Protein AF-U1NXV7-F1 (afdb_monomer)

Structure (mmCIF, N/CA/C/O backbone):
data_AF-U1NXV7-F1
#
_entry.id   AF-U1NXV7-F1
#
loop_
_atom_site.group_PDB
_atom_site.id
_atom_site.type_symbol
_atom_site.label_atom_id
_atom_site.label_alt_id
_atom_site.label_comp_id
_atom_site.label_asym_id
_atom_site.label_entity_id
_atom_site.label_seq_id
_atom_site.pdbx_PDB_ins_code
_atom_site.Cartn_x
_atom_site.Cartn_y
_atom_site.Cartn_z
_atom_site.occupancy
_atom_site.B_iso_or_equiv
_atom_site.auth_seq_id
_atom_site.auth_comp_id
_atom_site.auth_asym_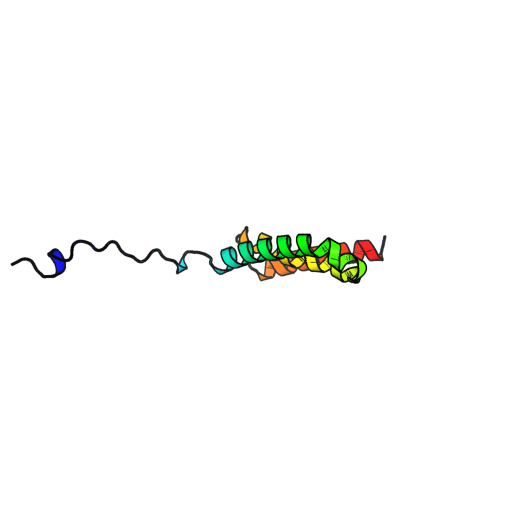id
_atom_site.auth_atom_id
_atom_site.pdbx_PDB_model_num
ATOM 1 N N . MET A 1 1 ? -52.440 6.126 35.024 1.00 57.06 1 MET A N 1
ATOM 2 C CA . MET A 1 1 ? -52.254 5.840 33.585 1.00 57.06 1 MET A CA 1
ATOM 3 C C . MET A 1 1 ? -50.770 5.967 33.289 1.00 57.06 1 MET A C 1
ATOM 5 O O . MET A 1 1 ? -50.237 7.028 33.597 1.00 57.06 1 MET A O 1
ATOM 9 N N . PRO A 1 2 ? -50.108 4.908 32.792 1.00 53.53 2 PRO A N 1
ATOM 10 C CA . PRO A 1 2 ? -48.687 4.966 32.473 1.00 53.53 2 PRO A CA 1
ATOM 11 C C . PRO A 1 2 ? -48.469 5.978 31.349 1.00 53.53 2 PRO A C 1
ATOM 13 O O . PRO A 1 2 ? -49.311 6.130 30.457 1.00 53.53 2 PRO A O 1
ATOM 16 N N . SER A 1 3 ? -47.385 6.744 31.433 1.00 64.56 3 SER A N 1
ATOM 17 C CA . SER A 1 3 ? -47.110 7.786 30.441 1.00 64.56 3 SER A CA 1
ATOM 18 C C . SER A 1 3 ? -46.804 7.131 29.089 1.00 64.56 3 SER A C 1
ATOM 20 O O . SER A 1 3 ? -46.275 6.022 29.045 1.00 64.56 3 SER A O 1
ATOM 22 N N . LYS A 1 4 ? -47.094 7.801 27.962 1.00 56.44 4 LYS A N 1
ATOM 23 C CA . LYS A 1 4 ? -46.836 7.262 26.604 1.00 56.44 4 LYS A CA 1
ATOM 24 C C . LYS A 1 4 ? -45.402 6.729 26.403 1.00 56.44 4 LYS A C 1
ATOM 26 O O . LYS A 1 4 ? -45.185 5.932 25.499 1.00 56.44 4 LYS A O 1
ATOM 31 N N . ARG A 1 5 ? -44.443 7.147 27.238 1.00 57.47 5 ARG A N 1
ATOM 32 C CA . ARG A 1 5 ? -43.042 6.703 27.219 1.00 57.47 5 ARG A CA 1
ATOM 33 C C . ARG A 1 5 ? -42.813 5.296 27.784 1.00 57.47 5 ARG A C 1
ATOM 35 O O . ARG A 1 5 ? -41.797 4.706 27.464 1.00 57.47 5 ARG A O 1
ATOM 42 N N . GLU A 1 6 ? -43.737 4.751 28.572 1.00 58.41 6 GLU A N 1
ATOM 43 C CA . GLU A 1 6 ? -43.649 3.370 29.079 1.00 58.41 6 GLU A CA 1
ATOM 44 C C . GLU A 1 6 ? -44.259 2.349 28.102 1.00 58.41 6 GLU A C 1
ATOM 46 O O . GLU A 1 6 ? -43.873 1.185 28.117 1.00 58.41 6 GLU A O 1
ATOM 51 N N . LEU A 1 7 ? -45.180 2.776 27.221 1.00 58.88 7 LEU A N 1
ATOM 52 C CA . LEU A 1 7 ? -45.775 1.918 26.179 1.00 58.88 7 LEU A CA 1
ATOM 53 C C . LEU A 1 7 ? -44.876 1.739 24.950 1.00 58.88 7 LEU A C 1
ATOM 55 O O . LEU A 1 7 ? -44.996 0.747 24.234 1.00 58.88 7 LEU A O 1
ATOM 59 N N . ILE A 1 8 ? -43.996 2.703 24.691 1.00 60.09 8 ILE A N 1
ATOM 60 C CA . ILE A 1 8 ? -42.993 2.622 23.631 1.00 60.09 8 ILE A CA 1
ATOM 61 C C . ILE A 1 8 ? -41.751 2.050 24.300 1.00 60.09 8 ILE A C 1
ATOM 63 O O . ILE A 1 8 ? -40.825 2.775 24.654 1.00 60.09 8 ILE A O 1
ATOM 67 N N . GLY A 1 9 ? -41.822 0.754 24.608 1.00 51.66 9 GLY A N 1
ATOM 68 C CA . GLY A 1 9 ? -40.752 0.038 25.282 1.00 51.66 9 GLY A CA 1
ATOM 69 C C . GLY A 1 9 ? -39.413 0.340 24.625 1.00 51.66 9 GLY A C 1
ATOM 70 O O . GLY A 1 9 ? -39.328 0.302 23.402 1.00 51.66 9 GLY A O 1
ATOM 71 N N . ASN A 1 10 ? -38.425 0.669 25.465 1.00 59.06 10 ASN A N 1
ATOM 72 C CA . ASN A 1 10 ? -36.986 0.660 25.210 1.00 59.06 10 ASN A CA 1
ATOM 73 C C . ASN A 1 10 ? -36.620 0.344 23.757 1.00 59.06 10 ASN A C 1
ATOM 75 O O . ASN A 1 10 ? -36.193 -0.770 23.448 1.00 59.06 10 ASN A O 1
ATOM 79 N N . THR A 1 11 ? -36.783 1.316 22.861 1.00 59.66 11 THR A N 1
ATOM 80 C CA . THR A 1 11 ? -36.185 1.211 21.540 1.00 59.66 11 THR A CA 1
ATOM 81 C C . THR A 1 11 ? -34.682 1.147 21.799 1.00 59.66 11 THR A C 1
ATOM 83 O O . THR A 1 11 ? -34.150 2.080 22.413 1.00 59.66 11 THR A O 1
ATOM 86 N N . PRO A 1 12 ? -33.988 0.050 21.446 1.00 59.62 12 PRO A N 1
ATOM 87 C CA . PRO A 1 12 ? -32.547 0.001 21.624 1.00 59.62 12 PRO A CA 1
ATOM 88 C C . PRO A 1 12 ? -31.957 1.181 20.843 1.00 59.62 12 PRO A C 1
ATOM 90 O O . PRO A 1 12 ? -32.471 1.492 19.763 1.00 59.62 12 PRO A O 1
ATOM 93 N N . PRO A 1 13 ? -30.941 1.879 21.375 1.00 60.03 13 PRO A N 1
ATOM 94 C CA . PRO A 1 13 ? -30.331 2.980 20.652 1.00 60.03 13 PRO A CA 1
ATOM 95 C C . PRO A 1 13 ? -29.824 2.433 19.315 1.00 60.03 13 PRO A C 1
ATOM 97 O O . PRO A 1 13 ? -28.896 1.631 19.266 1.00 60.03 13 PRO A O 1
ATOM 100 N N . SER A 1 14 ? -30.482 2.834 18.227 1.00 60.22 14 SER A N 1
ATOM 101 C CA . SER A 1 14 ? -30.116 2.481 16.851 1.00 60.22 14 SER A CA 1
ATOM 102 C C . SER A 1 14 ? -28.831 3.173 16.395 1.00 60.22 14 SER A C 1
ATOM 104 O O . SER A 1 14 ? -28.373 2.956 15.276 1.00 60.22 14 SER A O 1
ATOM 106 N N . ASP A 1 15 ? -28.240 3.995 17.260 1.00 60.34 15 ASP A N 1
ATOM 107 C CA . ASP A 1 15 ? -26.962 4.653 17.051 1.00 60.34 15 ASP A CA 1
ATOM 108 C C . ASP A 1 15 ? -25.827 3.671 17.333 1.00 60.34 15 ASP A C 1
ATOM 110 O O . ASP A 1 15 ? -25.076 3.791 18.301 1.00 60.34 15 ASP A O 1
ATOM 114 N N . TYR A 1 16 ? -25.667 2.690 16.443 1.00 62.34 16 TYR A N 1
ATOM 115 C CA . TYR A 1 16 ? -24.328 2.162 16.226 1.00 62.34 16 TYR A CA 1
ATOM 116 C C . TYR A 1 16 ? -23.474 3.372 15.821 1.00 62.34 16 TYR A C 1
ATOM 118 O O . TYR A 1 16 ? -23.850 4.061 14.868 1.00 62.34 16 TYR A O 1
ATOM 126 N N . PRO A 1 17 ? -22.390 3.711 16.539 1.00 69.44 17 PRO A N 1
ATOM 127 C CA . PRO A 1 17 ? -21.627 4.914 16.254 1.00 69.44 17 PRO A CA 1
ATOM 128 C C . PRO A 1 17 ? -20.838 4.689 14.964 1.00 69.44 17 PRO A C 1
ATOM 130 O O . PRO A 1 17 ? -19.654 4.365 14.975 1.00 69.44 17 PRO A O 1
ATOM 133 N N . TRP A 1 18 ? -21.502 4.857 13.824 1.00 67.19 18 TRP A N 1
ATOM 134 C CA . TRP A 1 18 ? -20.905 4.781 12.496 1.00 67.19 18 TRP A CA 1
ATOM 135 C C . TRP A 1 18 ? -19.771 5.796 12.326 1.00 67.19 18 TRP A C 1
ATOM 137 O O . TRP A 1 18 ? -18.894 5.593 11.498 1.00 67.19 18 TRP A O 1
ATOM 147 N N . SER A 1 19 ? -19.750 6.849 13.146 1.00 65.62 19 SER A N 1
ATOM 148 C CA . SER A 1 19 ? -18.655 7.812 13.273 1.00 65.62 19 SER A CA 1
ATOM 149 C C . SER A 1 19 ? -17.412 7.263 13.988 1.00 65.62 19 SER A C 1
ATOM 151 O O . SER A 1 19 ? -16.321 7.786 13.780 1.00 65.62 19 SER A O 1
ATOM 153 N N . ALA A 1 20 ? -17.542 6.219 14.816 1.00 70.25 20 ALA A N 1
ATOM 154 C CA . ALA A 1 20 ? -16.408 5.536 15.444 1.00 70.25 20 ALA A CA 1
ATOM 155 C C . ALA A 1 20 ? -15.699 4.577 14.473 1.00 70.25 20 ALA A C 1
ATOM 157 O O . ALA A 1 20 ? -14.537 4.219 14.684 1.00 70.25 20 ALA A O 1
ATOM 158 N N . LEU A 1 21 ? -16.381 4.169 13.399 1.00 74.62 21 LEU A N 1
ATOM 159 C CA . LEU A 1 21 ? -15.771 3.424 12.307 1.00 74.62 21 LEU A CA 1
ATOM 160 C C . LEU A 1 21 ? -14.889 4.371 11.492 1.00 74.62 21 LEU A C 1
ATOM 162 O O . LEU A 1 21 ? -15.342 5.392 10.979 1.00 74.62 21 LEU A O 1
ATOM 166 N N . GLN A 1 22 ? -13.609 4.019 11.364 1.00 86.50 22 GLN A N 1
ATOM 167 C CA . GLN A 1 22 ? -12.637 4.769 10.567 1.00 86.50 22 GLN A CA 1
ATOM 168 C C . GLN A 1 22 ? -12.883 4.511 9.075 1.00 86.50 22 GLN A C 1
ATOM 170 O O . GLN A 1 22 ? -12.108 3.818 8.416 1.00 86.50 22 GLN A O 1
ATOM 175 N N . TRP A 1 23 ? -13.989 5.042 8.550 1.00 89.44 23 TRP A N 1
ATOM 176 C CA . TRP A 1 23 ? -14.436 4.832 7.174 1.00 89.44 23 TRP A CA 1
ATOM 177 C C . TRP A 1 23 ? -13.364 5.163 6.143 1.00 89.44 23 TRP A C 1
ATOM 179 O O . TRP A 1 23 ? -13.206 4.406 5.190 1.00 89.44 23 TRP A O 1
ATOM 189 N N . ASP A 1 24 ? -12.563 6.202 6.370 1.00 91.06 24 ASP A N 1
ATOM 190 C CA . ASP A 1 24 ? -11.434 6.556 5.501 1.00 91.06 24 ASP A CA 1
ATOM 191 C C . ASP A 1 24 ? -10.434 5.401 5.352 1.00 91.06 24 ASP A C 1
ATOM 193 O O . ASP A 1 24 ? -9.923 5.135 4.268 1.00 91.06 24 ASP A O 1
ATOM 197 N N . ARG A 1 25 ? -10.176 4.659 6.434 1.00 92.25 25 ARG A N 1
ATOM 198 C CA . ARG A 1 25 ? -9.259 3.512 6.413 1.00 92.25 25 ARG A CA 1
ATOM 199 C C . ARG A 1 25 ? -9.890 2.279 5.798 1.00 92.25 25 ARG A C 1
ATOM 201 O O . ARG A 1 25 ? -9.229 1.579 5.039 1.00 92.25 25 ARG A O 1
ATOM 208 N N . ILE A 1 26 ? -11.159 2.020 6.105 1.00 94.38 26 ILE A N 1
ATOM 209 C CA . ILE A 1 26 ? -11.893 0.878 5.547 1.00 94.38 26 ILE A CA 1
ATOM 210 C C . ILE A 1 26 ? -12.012 1.037 4.029 1.00 94.38 26 ILE A C 1
ATOM 212 O O . ILE A 1 26 ? -11.690 0.119 3.279 1.00 94.38 26 ILE A O 1
ATOM 216 N N . THR A 1 27 ? -12.420 2.219 3.571 1.00 94.56 27 THR A N 1
ATOM 217 C CA . THR A 1 27 ? -12.539 2.529 2.142 1.00 94.56 27 THR A CA 1
ATOM 218 C C . THR A 1 27 ? -11.183 2.511 1.446 1.00 94.56 27 THR A C 1
ATOM 220 O O . THR A 1 27 ? -11.090 1.952 0.356 1.00 94.56 27 THR A O 1
ATOM 223 N N . ALA A 1 28 ? -10.116 3.012 2.078 1.00 95.62 28 ALA A N 1
ATOM 224 C CA . ALA A 1 28 ? -8.764 2.885 1.540 1.00 95.62 28 ALA A CA 1
ATOM 225 C C . ALA A 1 28 ? -8.311 1.424 1.433 1.00 95.62 28 ALA A C 1
ATOM 227 O O . ALA A 1 28 ? -7.778 1.031 0.402 1.00 95.62 28 ALA A O 1
ATOM 228 N N . PHE A 1 29 ? -8.560 0.597 2.450 1.00 96.69 29 PHE A N 1
ATOM 229 C CA . PHE A 1 29 ? -8.204 -0.820 2.416 1.00 96.69 29 PHE A CA 1
ATOM 230 C C . PHE A 1 29 ? -8.934 -1.560 1.290 1.00 96.69 29 PHE A C 1
ATOM 232 O O . PHE A 1 29 ? -8.301 -2.210 0.458 1.00 96.69 29 PHE A O 1
ATOM 239 N N . VAL A 1 30 ? -10.261 -1.419 1.226 1.00 97.25 30 VAL A N 1
ATOM 240 C CA . VAL A 1 30 ? -11.091 -2.061 0.197 1.00 97.25 30 VAL A CA 1
ATOM 241 C C . VAL A 1 30 ? -10.722 -1.540 -1.192 1.00 97.25 30 VAL A C 1
ATOM 243 O O . VAL A 1 30 ? -10.508 -2.334 -2.104 1.00 97.25 30 VAL A O 1
ATOM 246 N N . GLY A 1 31 ? -10.576 -0.223 -1.353 1.00 97.19 31 GLY A N 1
ATOM 247 C CA . GLY A 1 31 ? -10.154 0.393 -2.610 1.00 97.19 31 GLY A CA 1
ATOM 248 C C . GLY A 1 31 ? -8.764 -0.066 -3.047 1.00 97.19 31 GLY A C 1
ATOM 249 O O . GLY A 1 31 ? -8.558 -0.361 -4.220 1.00 97.19 31 GLY A O 1
ATOM 250 N N . GLY A 1 32 ? -7.830 -0.209 -2.106 1.00 96.94 32 GLY A N 1
ATOM 251 C CA . GLY A 1 32 ? -6.494 -0.737 -2.356 1.00 96.94 32 GLY A CA 1
ATOM 252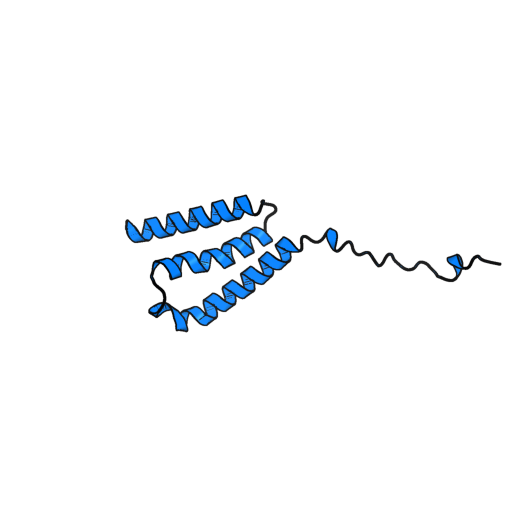 C C . GLY A 1 32 ? -6.510 -2.196 -2.815 1.00 96.94 32 GLY A C 1
ATOM 253 O O . GLY A 1 32 ? -5.815 -2.531 -3.770 1.00 96.94 32 GLY A O 1
ATOM 254 N N . LEU A 1 33 ? -7.344 -3.050 -2.213 1.00 97.69 33 LEU A N 1
ATOM 255 C CA . LEU A 1 33 ? -7.523 -4.436 -2.662 1.00 97.69 33 LEU A CA 1
ATOM 256 C C . LEU A 1 33 ? -8.130 -4.511 -4.065 1.00 97.69 33 LEU A C 1
ATOM 258 O O . LEU A 1 33 ? -7.617 -5.241 -4.909 1.00 97.69 33 LEU A O 1
ATOM 262 N N . VAL A 1 34 ? -9.186 -3.740 -4.336 1.00 97.56 34 VAL A N 1
ATOM 263 C CA . VAL A 1 34 ? -9.819 -3.694 -5.664 1.00 97.56 34 VAL A CA 1
ATOM 264 C C . VAL A 1 34 ? -8.826 -3.202 -6.717 1.00 97.56 34 VAL A C 1
ATOM 266 O O . VAL A 1 34 ? -8.709 -3.813 -7.778 1.00 97.56 34 VAL A O 1
ATOM 269 N N . ALA A 1 35 ? -8.069 -2.145 -6.417 1.00 95.69 35 ALA A N 1
ATOM 270 C CA . ALA A 1 35 ? -7.038 -1.625 -7.307 1.00 95.69 35 ALA A CA 1
ATOM 271 C C . ALA A 1 35 ? -5.909 -2.641 -7.534 1.00 95.69 35 ALA A C 1
ATOM 273 O O . ALA A 1 35 ? -5.457 -2.789 -8.665 1.00 95.69 35 ALA A O 1
ATOM 274 N N . LEU A 1 36 ? -5.483 -3.374 -6.499 1.00 95.50 36 LEU A N 1
ATOM 275 C CA . LEU A 1 36 ? -4.467 -4.420 -6.626 1.00 95.50 36 LEU A CA 1
ATOM 276 C C . LEU A 1 36 ? -4.946 -5.557 -7.529 1.00 95.50 36 LEU A C 1
ATOM 278 O O . LEU A 1 36 ? -4.239 -5.947 -8.453 1.00 95.50 36 LEU A O 1
ATOM 282 N N . VAL A 1 37 ? -6.152 -6.072 -7.281 1.00 95.81 37 VAL A N 1
ATOM 283 C CA . VAL A 1 37 ? -6.748 -7.149 -8.081 1.00 95.81 37 VAL A CA 1
ATOM 284 C C . VAL A 1 37 ? -6.938 -6.699 -9.526 1.00 95.81 37 VAL A C 1
ATOM 286 O O . VAL A 1 37 ? -6.563 -7.427 -10.440 1.00 95.81 37 VAL A O 1
ATOM 289 N N . GLY A 1 38 ? -7.460 -5.489 -9.742 1.00 94.50 38 GLY A N 1
ATOM 290 C CA . GLY A 1 38 ? -7.625 -4.918 -11.077 1.00 94.50 38 GLY A CA 1
ATOM 291 C C . GLY A 1 38 ? -6.293 -4.747 -11.805 1.00 94.50 38 GLY A C 1
ATOM 292 O O . GLY A 1 38 ? -6.185 -5.116 -12.971 1.00 94.50 38 GLY A O 1
ATOM 293 N N . LEU A 1 39 ? -5.262 -4.260 -11.109 1.00 91.62 39 LEU A N 1
ATOM 294 C CA . LEU A 1 39 ? -3.920 -4.121 -11.665 1.00 91.62 39 LEU A CA 1
ATOM 295 C C . LEU A 1 39 ? -3.353 -5.481 -12.067 1.00 91.62 39 LEU A C 1
ATOM 297 O O . LEU A 1 39 ? -2.912 -5.616 -13.198 1.00 91.62 39 LEU A O 1
ATOM 301 N N . LEU A 1 40 ? -3.414 -6.495 -11.200 1.00 91.56 40 LEU A N 1
ATOM 302 C CA . LEU A 1 40 ? -2.917 -7.842 -11.506 1.00 91.56 40 LEU A CA 1
ATOM 303 C C . LEU A 1 40 ? -3.690 -8.512 -12.648 1.00 91.56 40 LEU A C 1
ATOM 305 O O . LEU A 1 40 ? -3.092 -9.197 -13.472 1.00 91.56 40 LEU A O 1
ATOM 309 N N . TYR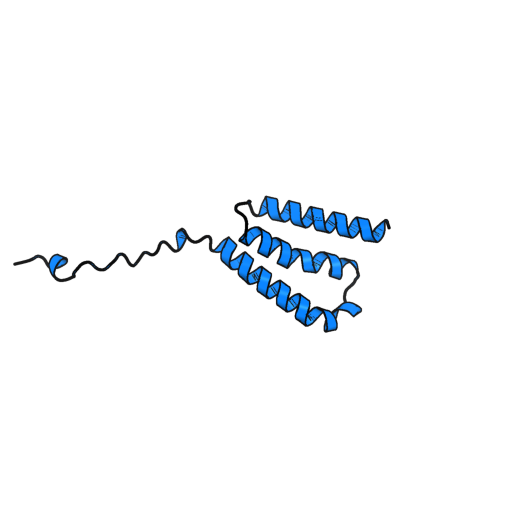 A 1 41 ? -5.004 -8.299 -12.708 1.00 92.94 41 TYR A N 1
ATOM 310 C CA . TYR A 1 41 ? -5.853 -8.835 -13.768 1.00 92.94 41 TYR A CA 1
ATOM 311 C C . TYR A 1 41 ? -5.542 -8.205 -15.131 1.00 92.94 41 TYR A C 1
ATOM 313 O O . TYR A 1 41 ? -5.479 -8.906 -16.139 1.00 92.94 41 TYR A O 1
ATOM 321 N N . LEU A 1 42 ? -5.333 -6.886 -15.164 1.00 89.69 42 LEU A N 1
ATOM 322 C CA . LEU A 1 42 ? -5.045 -6.150 -16.394 1.00 89.69 42 LEU A CA 1
ATOM 323 C C . LEU A 1 42 ? -3.574 -6.221 -16.800 1.00 89.69 42 LEU A C 1
ATOM 325 O O . LEU A 1 42 ? -3.287 -6.075 -17.983 1.00 89.69 42 LEU A O 1
ATOM 329 N N . HIS A 1 43 ? -2.656 -6.457 -15.860 1.00 87.00 43 HIS A N 1
ATOM 330 C CA . HIS A 1 43 ? -1.212 -6.469 -16.092 1.00 87.00 43 HIS A CA 1
ATOM 331 C C . HIS A 1 43 ? -0.783 -7.248 -17.348 1.00 87.00 43 HIS A C 1
ATOM 333 O O . HIS A 1 43 ? -0.139 -6.632 -18.194 1.00 87.00 43 HIS A O 1
ATOM 339 N N . PRO A 1 44 ? -1.192 -8.515 -17.568 1.00 83.81 44 PRO A N 1
ATOM 340 C CA . PRO A 1 44 ? -0.793 -9.260 -18.767 1.00 83.81 44 PRO A CA 1
ATOM 341 C C . PRO A 1 44 ? -1.325 -8.675 -20.086 1.00 83.81 44 PRO A C 1
ATOM 343 O O . PRO A 1 44 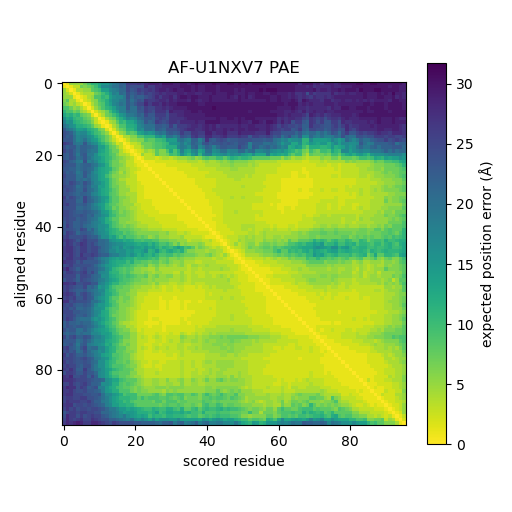? -0.842 -9.043 -21.151 1.00 83.81 44 PRO A O 1
ATOM 346 N N . MET A 1 45 ? -2.329 -7.794 -20.047 1.00 86.69 45 MET A N 1
ATOM 347 C CA . MET A 1 45 ? -2.862 -7.118 -21.236 1.00 86.69 45 MET A CA 1
ATOM 348 C C . MET A 1 45 ? -2.150 -5.794 -21.533 1.00 86.69 45 MET A C 1
ATOM 350 O O . MET A 1 45 ? -2.202 -5.326 -22.668 1.00 86.69 45 MET A O 1
ATOM 354 N N . ILE A 1 46 ? -1.531 -5.174 -20.524 1.00 82.94 46 ILE A N 1
ATOM 355 C CA . ILE A 1 46 ? -1.007 -3.804 -20.612 1.00 82.94 46 ILE A CA 1
ATOM 356 C C . ILE A 1 46 ? 0.509 -3.701 -20.407 1.00 82.94 46 ILE A C 1
ATOM 358 O O . ILE A 1 46 ? 1.039 -2.619 -20.637 1.00 82.94 46 ILE A O 1
ATOM 362 N N . ASP A 1 47 ? 1.212 -4.766 -19.996 1.00 79.00 47 ASP A N 1
ATOM 363 C CA . ASP A 1 47 ? 2.649 -4.702 -19.658 1.00 79.00 47 ASP A CA 1
ATOM 364 C C . ASP A 1 47 ? 3.499 -4.129 -20.808 1.00 79.00 47 ASP A C 1
ATOM 366 O O . ASP A 1 47 ? 4.178 -3.121 -20.650 1.00 79.00 47 ASP A O 1
ATOM 370 N N . SER A 1 48 ? 3.317 -4.642 -22.021 1.00 77.44 48 SER A N 1
ATOM 371 C CA . SER A 1 48 ? 4.032 -4.239 -23.233 1.00 77.44 48 SER A CA 1
ATOM 372 C C . SER A 1 48 ? 3.721 -2.814 -23.695 1.00 77.44 48 SER A C 1
ATOM 374 O O . SER A 1 48 ? 4.408 -2.283 -24.569 1.00 77.44 48 SER A O 1
ATOM 376 N N . GLN A 1 49 ? 2.690 -2.188 -23.124 1.00 84.31 49 GLN A N 1
ATOM 377 C CA . GLN A 1 49 ? 2.262 -0.824 -23.428 1.00 84.31 49 GLN A CA 1
ATOM 378 C C . GLN A 1 49 ? 2.673 0.174 -22.342 1.00 84.31 49 GLN A C 1
ATOM 380 O O . GLN A 1 49 ? 2.604 1.386 -22.567 1.00 84.31 49 GLN A O 1
ATOM 385 N N . LEU A 1 50 ? 3.083 -0.303 -21.164 1.00 84.56 50 LEU A N 1
ATOM 386 C CA . LEU A 1 50 ? 3.477 0.558 -20.064 1.00 84.56 50 LEU A CA 1
ATOM 387 C C . LEU A 1 50 ? 4.958 0.930 -20.191 1.00 84.56 50 LEU A C 1
ATOM 389 O O . LEU A 1 50 ? 5.817 0.069 -20.367 1.00 84.56 50 LEU A O 1
ATOM 393 N N . PRO A 1 51 ? 5.309 2.219 -20.064 1.00 86.19 51 PRO A N 1
ATOM 394 C CA . PRO A 1 51 ? 6.706 2.584 -19.917 1.00 86.19 51 PRO A CA 1
ATOM 395 C C . PRO A 1 51 ? 7.248 2.018 -18.595 1.00 86.19 51 PRO A C 1
ATOM 397 O O . PRO A 1 51 ? 6.531 1.964 -17.597 1.00 86.19 51 PRO A O 1
ATOM 400 N N . VAL A 1 52 ? 8.538 1.672 -18.563 1.00 83.62 52 VAL A N 1
ATOM 401 C CA . VAL A 1 52 ? 9.205 1.007 -17.420 1.00 83.62 52 VAL A CA 1
ATOM 402 C C . VAL A 1 52 ? 8.946 1.703 -16.077 1.00 83.62 52 VAL A C 1
ATOM 404 O O . VAL A 1 52 ? 8.761 1.052 -15.052 1.00 83.62 52 VAL A O 1
ATOM 407 N N . TRP A 1 53 ? 8.896 3.039 -16.058 1.00 81.62 53 TRP A N 1
ATOM 408 C CA . TRP A 1 53 ? 8.603 3.783 -14.831 1.00 81.62 53 TRP A CA 1
ATOM 409 C C . TRP A 1 53 ? 7.174 3.528 -14.326 1.00 81.62 53 TRP A C 1
ATOM 411 O O . TRP A 1 53 ? 6.954 3.451 -13.119 1.00 81.62 53 TRP A O 1
ATOM 421 N N . ALA A 1 54 ? 6.201 3.369 -15.224 1.00 85.12 54 ALA A N 1
ATOM 422 C CA . ALA A 1 54 ? 4.800 3.178 -14.876 1.00 85.12 54 ALA A CA 1
ATOM 423 C C . ALA A 1 54 ? 4.594 1.813 -14.215 1.00 85.12 54 ALA A C 1
ATOM 425 O O . ALA A 1 54 ? 3.968 1.753 -13.160 1.00 85.12 54 ALA A O 1
ATOM 426 N N . GLU A 1 55 ? 5.213 0.751 -14.737 1.00 82.56 55 GLU A N 1
ATOM 427 C CA . GLU A 1 55 ? 5.183 -0.586 -14.121 1.00 82.56 55 GLU A CA 1
ATOM 428 C C . GLU A 1 55 ? 5.672 -0.591 -12.668 1.00 82.56 55 GLU A C 1
ATOM 430 O O . GLU A 1 55 ? 5.207 -1.382 -11.849 1.00 82.56 55 GLU A O 1
ATOM 435 N N . ARG A 1 56 ? 6.604 0.304 -12.323 1.00 82.38 56 ARG A N 1
ATOM 436 C CA . ARG A 1 56 ? 7.173 0.400 -10.972 1.00 82.38 56 ARG A CA 1
ATOM 437 C C . ARG A 1 56 ? 6.369 1.307 -10.045 1.00 82.38 56 ARG A C 1
ATOM 439 O O . ARG A 1 56 ? 6.307 1.034 -8.848 1.00 82.38 56 ARG A O 1
ATOM 446 N N . ILE A 1 57 ? 5.754 2.367 -10.572 1.00 87.94 57 ILE A N 1
ATOM 447 C CA . ILE A 1 57 ? 4.984 3.332 -9.772 1.00 87.94 57 ILE A CA 1
ATOM 448 C C . ILE A 1 57 ? 3.548 2.858 -9.531 1.00 87.94 57 ILE A C 1
ATOM 450 O O . ILE A 1 57 ? 3.045 2.992 -8.417 1.00 87.94 57 ILE A O 1
ATOM 454 N N . LEU A 1 58 ? 2.875 2.304 -10.542 1.00 89.44 58 LEU A N 1
ATOM 455 C CA . LEU A 1 58 ? 1.462 1.913 -10.451 1.00 89.44 58 LEU A CA 1
ATOM 456 C C . LEU A 1 58 ? 1.159 0.972 -9.271 1.00 89.44 58 LEU A C 1
ATOM 458 O O . LEU A 1 58 ? 0.191 1.242 -8.557 1.00 89.44 58 LEU A O 1
ATOM 462 N N . PRO A 1 59 ? 1.979 -0.059 -8.978 1.00 90.69 59 PRO A N 1
ATOM 463 C CA . PRO A 1 59 ? 1.753 -0.934 -7.827 1.00 90.69 59 PRO A CA 1
ATOM 464 C C . PRO A 1 59 ? 1.864 -0.225 -6.470 1.00 90.69 59 PRO A C 1
ATOM 466 O O . PRO A 1 59 ? 1.303 -0.702 -5.485 1.00 90.69 59 PRO A O 1
ATOM 469 N N . ALA A 1 60 ? 2.544 0.923 -6.389 1.00 92.25 60 ALA A N 1
ATOM 470 C CA . ALA A 1 60 ? 2.696 1.656 -5.135 1.00 92.25 60 ALA A CA 1
ATOM 471 C C . ALA A 1 60 ? 1.363 2.231 -4.626 1.00 92.25 60 ALA A C 1
ATOM 473 O O . ALA A 1 60 ? 1.174 2.364 -3.417 1.00 92.25 60 ALA A O 1
ATOM 474 N N . ILE A 1 61 ? 0.421 2.534 -5.527 1.00 92.19 61 ILE A N 1
ATOM 475 C CA . ILE A 1 61 ? -0.897 3.089 -5.185 1.00 92.19 61 ILE A CA 1
ATOM 476 C C . ILE A 1 61 ? -1.722 2.101 -4.340 1.00 92.19 61 ILE A C 1
ATOM 478 O O . ILE A 1 61 ? -2.069 2.451 -3.207 1.00 92.19 61 ILE A O 1
ATOM 482 N N . PRO A 1 62 ? -2.029 0.873 -4.811 1.00 95.88 62 PRO A N 1
ATOM 483 C CA . PRO A 1 62 ? -2.770 -0.085 -3.999 1.00 95.88 62 PRO A CA 1
ATOM 484 C C . PRO A 1 62 ? -2.018 -0.471 -2.721 1.00 95.88 62 PRO A C 1
ATOM 486 O O . PRO A 1 62 ? -2.644 -0.591 -1.670 1.00 95.88 62 PRO A O 1
ATOM 489 N N . VAL A 1 63 ? -0.685 -0.592 -2.768 1.00 94.75 63 VAL A N 1
ATOM 490 C CA . VAL A 1 63 ? 0.132 -0.892 -1.579 1.00 94.75 63 VAL A CA 1
ATOM 491 C C . VAL A 1 63 ? -0.007 0.202 -0.518 1.00 94.75 63 VAL A C 1
ATOM 493 O O . VAL A 1 63 ? -0.260 -0.105 0.647 1.00 94.75 63 VAL A O 1
ATOM 496 N N . GLY A 1 64 ? 0.099 1.476 -0.904 1.00 95.25 64 GLY A N 1
ATOM 497 C CA . GLY A 1 64 ? -0.053 2.607 0.012 1.00 95.25 64 GLY A CA 1
ATOM 498 C C . GLY A 1 64 ? -1.455 2.693 0.620 1.00 95.25 64 GLY A C 1
ATOM 499 O O . GLY A 1 64 ? -1.594 2.946 1.817 1.00 95.25 64 GLY A O 1
ATOM 500 N N . LEU A 1 65 ? -2.497 2.425 -0.172 1.00 95.62 65 LEU A N 1
ATOM 501 C CA . LEU A 1 65 ? -3.887 2.401 0.295 1.00 95.62 65 LEU A CA 1
ATOM 502 C C . LEU A 1 65 ? -4.146 1.269 1.301 1.00 95.62 65 LEU A C 1
ATOM 504 O O . LEU A 1 65 ? -4.710 1.515 2.369 1.00 95.62 65 LEU A O 1
ATOM 508 N N . ILE A 1 66 ? -3.672 0.055 1.004 1.00 97.06 66 ILE A N 1
ATOM 509 C CA . ILE A 1 66 ? -3.755 -1.094 1.917 1.00 97.06 66 ILE A CA 1
ATOM 510 C C . ILE A 1 66 ? -3.000 -0.786 3.215 1.00 97.06 66 ILE A C 1
ATOM 512 O O . ILE A 1 66 ? -3.529 -0.991 4.308 1.00 97.06 66 ILE A O 1
ATOM 516 N N . TRP A 1 67 ? -1.789 -0.234 3.116 1.00 96.19 67 TRP A N 1
ATOM 517 C CA . TRP A 1 67 ? -0.974 0.106 4.281 1.00 96.19 67 TRP A CA 1
ATOM 518 C C . TRP A 1 67 ? -1.624 1.191 5.154 1.00 96.19 67 TRP A C 1
ATOM 520 O O . TRP A 1 67 ? -1.646 1.080 6.385 1.00 96.19 67 TRP A O 1
ATOM 530 N N . TYR A 1 68 ? -2.217 2.218 4.542 1.00 96.06 68 TYR A N 1
ATOM 531 C CA . TYR A 1 68 ? -2.989 3.218 5.276 1.00 96.06 68 TYR A CA 1
ATOM 532 C C . TYR A 1 68 ? -4.198 2.595 5.988 1.00 96.06 68 TYR A C 1
ATOM 534 O O . TYR A 1 68 ? -4.442 2.903 7.156 1.00 96.06 68 TYR A O 1
ATOM 542 N N . GLY A 1 69 ? -4.910 1.682 5.326 1.00 93.69 69 GLY A N 1
ATOM 543 C CA . GLY A 1 69 ? -6.045 0.970 5.905 1.00 93.69 69 GLY A CA 1
ATOM 544 C C . GLY A 1 69 ? -5.693 0.102 7.120 1.00 93.69 69 GLY A C 1
ATOM 545 O O . GLY A 1 69 ? -6.480 0.015 8.059 1.00 93.69 69 GLY A O 1
ATOM 546 N N . LEU A 1 70 ? -4.498 -0.497 7.128 1.00 94.31 70 LEU A N 1
ATOM 547 C CA . LEU A 1 70 ? -4.045 -1.434 8.167 1.00 94.31 70 LEU A CA 1
ATOM 548 C C . LEU A 1 70 ? -3.326 -0.782 9.357 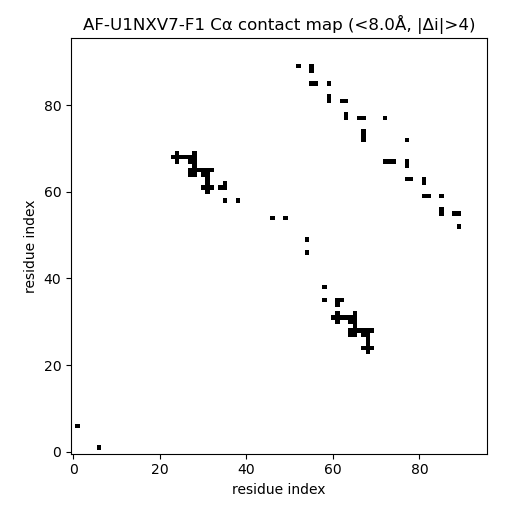1.00 94.31 70 LEU A C 1
ATOM 550 O O . LEU A 1 70 ? -3.052 -1.454 10.349 1.00 94.31 70 LEU A O 1
ATOM 554 N N . THR A 1 71 ? -2.978 0.501 9.276 1.00 93.00 71 THR A N 1
ATOM 555 C CA . THR A 1 71 ? -2.195 1.180 10.321 1.00 93.00 71 THR A CA 1
ATOM 556 C C . THR A 1 71 ? -2.988 2.270 11.019 1.00 93.00 71 THR A C 1
ATOM 558 O O . THR A 1 71 ? -4.050 2.679 10.572 1.00 93.00 71 THR A O 1
ATOM 561 N N . THR A 1 72 ? -2.448 2.794 12.118 1.00 91.88 72 THR A N 1
ATOM 562 C CA . THR A 1 72 ? -2.942 4.017 12.774 1.00 91.88 72 THR A CA 1
ATOM 563 C C . THR A 1 72 ? -2.190 5.267 12.313 1.00 91.88 72 THR A C 1
ATOM 565 O O . THR A 1 72 ? -2.462 6.375 12.778 1.00 91.88 72 THR A O 1
ATOM 568 N N . TRP A 1 73 ? -1.247 5.120 11.379 1.00 92.94 73 TRP A N 1
ATOM 569 C CA . TRP A 1 73 ? -0.424 6.224 10.901 1.00 92.94 73 TRP A CA 1
ATOM 570 C C . TRP A 1 73 ? -1.261 7.250 10.141 1.00 92.94 73 TRP A C 1
ATOM 572 O O . TRP A 1 73 ? -2.299 6.938 9.549 1.00 92.94 73 TRP A O 1
ATOM 582 N N . ARG A 1 74 ? -0.808 8.505 10.167 1.00 93.25 74 ARG A N 1
ATOM 583 C CA . ARG A 1 74 ? -1.420 9.579 9.380 1.00 93.25 74 ARG A CA 1
ATOM 584 C C . ARG A 1 74 ? -1.177 9.329 7.891 1.00 93.25 74 ARG A C 1
ATOM 586 O O . ARG A 1 74 ? -0.115 8.834 7.513 1.00 93.25 74 ARG A O 1
ATOM 593 N N . TRP A 1 75 ? -2.130 9.726 7.049 1.00 91.50 75 TRP A N 1
ATOM 594 C CA . TRP A 1 75 ? -2.040 9.531 5.598 1.00 91.50 75 TRP A CA 1
ATOM 595 C C . TRP A 1 75 ? -0.790 10.196 5.002 1.00 91.50 75 TRP A C 1
ATOM 597 O O . TRP A 1 75 ? -0.148 9.614 4.133 1.00 91.50 75 TRP A O 1
ATOM 607 N N . GLN A 1 76 ? -0.365 11.356 5.528 1.00 95.56 76 GLN A N 1
ATOM 608 C CA . GLN A 1 76 ? 0.860 12.017 5.066 1.00 95.56 76 GLN A CA 1
ATOM 609 C C . GLN A 1 76 ? 2.110 11.168 5.325 1.00 95.56 76 GLN A C 1
ATOM 611 O O . GLN A 1 76 ? 3.040 11.183 4.522 1.00 95.56 76 GLN A O 1
ATOM 616 N N . THR A 1 77 ? 2.151 10.436 6.442 1.00 95.62 77 THR A N 1
ATOM 617 C CA . THR A 1 77 ? 3.277 9.555 6.776 1.00 95.62 77 THR A CA 1
ATOM 618 C C . THR A 1 77 ? 3.333 8.379 5.809 1.00 95.62 77 THR A C 1
ATOM 620 O O . THR A 1 77 ? 4.399 8.089 5.272 1.00 95.62 77 THR A O 1
ATOM 623 N N . ILE A 1 78 ? 2.184 7.752 5.533 1.00 95.19 78 ILE A N 1
ATOM 624 C CA . ILE A 1 78 ? 2.089 6.640 4.579 1.00 95.19 78 ILE A CA 1
ATOM 625 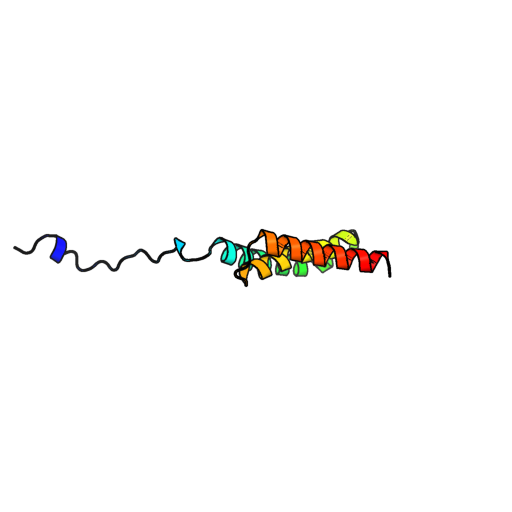C C . ILE A 1 78 ? 2.475 7.097 3.171 1.00 95.19 78 ILE A C 1
ATOM 627 O O . ILE A 1 78 ? 3.261 6.419 2.514 1.00 95.19 78 ILE A O 1
ATOM 631 N N . LEU A 1 79 ? 2.004 8.264 2.718 1.00 92.56 79 LEU A N 1
ATOM 632 C CA . LEU A 1 79 ? 2.382 8.797 1.407 1.00 92.56 79 LEU A CA 1
ATOM 633 C C . LEU A 1 79 ? 3.881 9.055 1.295 1.00 92.56 79 LEU A C 1
ATOM 635 O O . LEU A 1 79 ? 4.483 8.668 0.300 1.00 92.56 79 LEU A O 1
ATOM 639 N N . LYS A 1 80 ? 4.498 9.671 2.309 1.00 94.56 80 LYS A N 1
ATOM 640 C CA . LYS A 1 8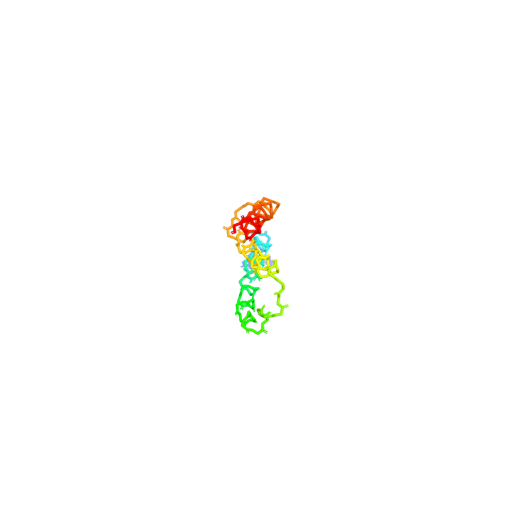0 ? 5.950 9.902 2.313 1.00 94.56 80 LYS A CA 1
ATOM 641 C C . LYS A 1 80 ? 6.727 8.588 2.264 1.00 94.56 80 LYS A C 1
ATOM 643 O O . LYS A 1 80 ? 7.673 8.482 1.491 1.00 94.56 80 LYS A O 1
ATOM 648 N N . ALA A 1 81 ? 6.315 7.591 3.048 1.00 92.69 81 ALA A N 1
ATOM 649 C CA . ALA A 1 81 ? 6.949 6.275 3.053 1.00 92.69 81 ALA A CA 1
ATOM 650 C C . ALA A 1 81 ? 6.799 5.568 1.695 1.00 92.69 81 ALA A C 1
ATOM 652 O O . ALA A 1 81 ? 7.782 5.096 1.132 1.00 92.69 81 ALA A O 1
ATOM 653 N N . THR A 1 82 ? 5.588 5.570 1.136 1.00 92.50 82 THR A N 1
ATOM 654 C CA . THR A 1 82 ? 5.273 4.950 -0.160 1.00 92.50 82 THR A CA 1
ATOM 655 C C . THR A 1 82 ? 6.036 5.632 -1.299 1.00 92.50 82 THR A C 1
ATOM 657 O O . THR A 1 82 ? 6.653 4.959 -2.125 1.00 92.50 82 THR A O 1
ATOM 660 N N . ALA A 1 83 ? 6.071 6.968 -1.316 1.00 90.56 83 ALA A N 1
ATOM 661 C CA . ALA A 1 83 ? 6.846 7.740 -2.283 1.00 90.56 83 ALA A CA 1
ATOM 662 C C . ALA A 1 83 ? 8.351 7.461 -2.155 1.00 90.56 83 ALA A C 1
ATOM 664 O O . ALA A 1 83 ? 9.016 7.259 -3.166 1.00 90.56 83 ALA A O 1
ATOM 665 N N . GLY A 1 84 ? 8.875 7.382 -0.927 1.00 91.00 84 GLY A N 1
ATOM 666 C CA . GLY A 1 84 ? 10.275 7.041 -0.667 1.00 91.00 84 GLY A CA 1
ATOM 667 C C . GLY A 1 84 ? 10.655 5.648 -1.176 1.00 91.00 84 GLY A C 1
ATOM 668 O O . GLY A 1 84 ? 11.660 5.507 -1.868 1.00 91.00 84 GLY A O 1
ATOM 669 N N . MET A 1 85 ? 9.828 4.631 -0.908 1.00 88.38 85 MET A N 1
ATOM 670 C CA . MET A 1 85 ? 10.033 3.271 -1.430 1.00 88.38 85 MET A CA 1
ATOM 671 C C . MET A 1 85 ? 10.009 3.241 -2.960 1.00 88.38 85 MET A C 1
ATOM 673 O O . MET A 1 85 ? 10.857 2.606 -3.584 1.00 88.38 85 MET A O 1
ATOM 677 N N . THR A 1 86 ? 9.065 3.962 -3.567 1.00 89.12 86 THR A N 1
ATOM 678 C CA . THR A 1 86 ? 8.919 4.029 -5.027 1.00 89.12 86 THR A CA 1
ATOM 679 C C . THR A 1 86 ? 10.119 4.717 -5.675 1.00 89.12 86 THR A C 1
ATOM 681 O O . THR A 1 86 ? 10.683 4.199 -6.635 1.00 89.12 86 THR A O 1
ATOM 684 N N . ALA A 1 87 ? 10.556 5.851 -5.121 1.00 86.31 87 ALA A N 1
ATOM 685 C CA . ALA A 1 87 ? 11.7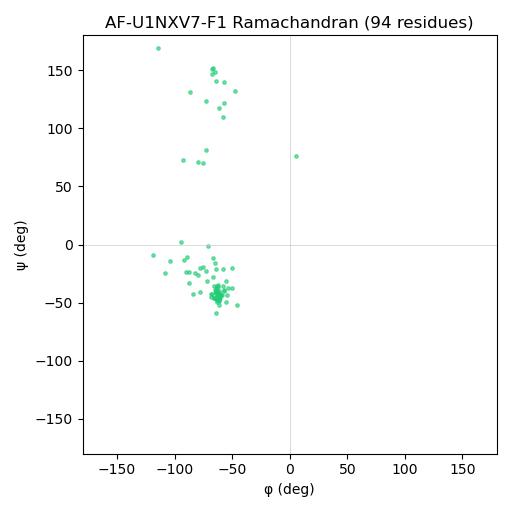38 6.567 -5.587 1.00 86.31 87 ALA A CA 1
ATOM 686 C C . ALA A 1 87 ? 13.006 5.709 -5.460 1.00 86.31 87 ALA A C 1
ATOM 688 O O . ALA A 1 87 ? 13.787 5.641 -6.405 1.00 86.31 87 ALA A O 1
ATOM 689 N N . GLY A 1 88 ? 13.182 5.003 -4.337 1.00 85.06 88 GLY A N 1
ATOM 690 C CA . GLY A 1 88 ? 14.300 4.076 -4.146 1.00 85.06 88 GLY A CA 1
ATOM 691 C C . GLY A 1 88 ? 14.320 2.953 -5.186 1.00 85.06 88 GLY A C 1
ATOM 692 O O . GLY A 1 88 ? 15.367 2.677 -5.768 1.00 85.06 88 GLY A O 1
ATOM 693 N N . ASN A 1 89 ? 13.158 2.363 -5.483 1.00 82.19 89 ASN A N 1
ATOM 694 C CA . ASN A 1 89 ? 13.029 1.334 -6.519 1.00 82.19 89 ASN A CA 1
ATOM 695 C C . ASN A 1 89 ? 13.353 1.863 -7.923 1.00 82.19 89 ASN A C 1
ATOM 697 O O . ASN A 1 89 ? 14.020 1.179 -8.692 1.00 82.19 89 ASN A O 1
ATOM 701 N N . LEU A 1 90 ? 12.909 3.076 -8.263 1.00 83.94 90 LEU A N 1
ATOM 702 C CA . LEU A 1 90 ? 13.235 3.690 -9.553 1.00 83.94 90 LEU A CA 1
ATOM 703 C C . LEU A 1 90 ? 14.738 3.949 -9.684 1.00 83.94 90 LEU A C 1
ATOM 705 O O . LEU A 1 90 ? 15.321 3.605 -10.705 1.00 83.94 90 LEU A O 1
ATOM 709 N N . ILE A 1 91 ? 15.376 4.504 -8.649 1.00 82.12 91 ILE A N 1
ATOM 710 C CA . ILE A 1 91 ? 16.826 4.747 -8.652 1.00 82.12 91 ILE A CA 1
ATOM 711 C C . ILE A 1 91 ? 17.587 3.434 -8.850 1.00 82.12 91 ILE A C 1
ATOM 713 O O . ILE A 1 91 ? 18.503 3.393 -9.664 1.00 82.12 91 ILE A O 1
ATOM 717 N N . ALA A 1 92 ? 17.182 2.359 -8.168 1.00 75.38 92 ALA A N 1
ATOM 718 C CA . ALA A 1 92 ? 17.810 1.052 -8.330 1.00 75.38 92 ALA A CA 1
ATOM 719 C C . ALA A 1 92 ? 17.783 0.572 -9.792 1.00 75.38 92 ALA A C 1
ATOM 721 O O . ALA A 1 92 ? 18.785 0.064 -10.265 1.00 75.38 92 ALA A O 1
ATOM 722 N N . VAL A 1 93 ? 16.686 0.789 -10.523 1.00 71.19 93 VAL A N 1
ATOM 723 C CA . VAL A 1 93 ? 16.550 0.370 -11.933 1.00 71.19 93 VAL A CA 1
ATOM 724 C C . VAL A 1 93 ? 17.401 1.200 -12.897 1.00 71.19 93 VAL A C 1
ATOM 726 O O . VAL A 1 93 ? 17.812 0.691 -13.932 1.00 71.19 93 VAL A O 1
ATOM 729 N N . TYR A 1 94 ? 17.633 2.480 -12.605 1.00 74.44 94 TYR A N 1
ATOM 730 C CA . TYR A 1 94 ? 18.397 3.359 -13.499 1.00 74.44 94 TYR A CA 1
ATOM 731 C C . TYR A 1 94 ? 19.899 3.405 -13.189 1.00 74.44 94 TYR A C 1
ATOM 733 O O . TYR A 1 94 ? 20.661 3.945 -13.989 1.00 74.44 94 TYR A O 1
ATOM 741 N N . VAL A 1 95 ? 20.319 2.893 -12.029 1.00 78.75 95 VAL A N 1
ATOM 742 C CA . VAL A 1 95 ? 21.718 2.921 -11.570 1.00 78.75 95 VAL A CA 1
ATOM 743 C C . VAL A 1 95 ? 22.384 1.536 -11.607 1.00 78.75 95 VAL A C 1
ATOM 745 O O . VAL A 1 95 ? 23.609 1.483 -11.714 1.00 78.75 95 VAL A O 1
ATOM 748 N N . LEU A 1 96 ? 21.616 0.439 -11.531 1.00 56.72 96 LEU A N 1
ATOM 749 C CA . LEU A 1 96 ? 22.090 -0.948 -11.697 1.00 56.72 96 LEU A CA 1
ATOM 750 C C . LEU A 1 96 ? 21.835 -1.452 -13.119 1.00 56.72 96 LEU A C 1
ATOM 752 O O . LEU A 1 96 ? 22.702 -2.207 -13.612 1.00 56.72 96 LEU A O 1
#

Radius of gyration: 22.78 Å; Cα contacts (8 Å, |Δi|>4): 54; chains: 1; bounding box: 74×21×57 Å

Foldseek 3Di:
DDDPVVVVPCPDPPCPPPVVPPVQLVCLQVVLVVQQVVCVVCCVVCVVVDDPLCVLLSNLRSVLSNVSSPDPDDSVVSVVVSVVVSVVVVCVVVVD

Solvent-accessible surface area (backbone atoms only — not comparable to full-atom values): 5628 Å² total; per-residue (Å²): 131,84,56,78,72,70,75,56,61,82,71,72,81,82,72,67,62,67,82,77,51,63,55,74,29,53,52,28,26,54,50,12,50,53,48,43,53,51,47,64,69,44,37,87,79,42,54,96,75,48,55,76,68,49,71,59,48,59,61,46,54,25,52,37,25,34,51,42,33,77,46,90,64,55,67,70,57,41,49,53,51,42,51,50,53,43,52,52,54,52,51,51,68,79,74,108

Sequence (96 aa):
MPSKRELIGNTPPSDYPWSALQWDRITAFVGGLVALVGLLYLHPMIDSQLPVWAERILPAIPVGLIWYGLTTWRWQTILKATAGMTAGNLIAVYVL

Mean predicted aligned error: 10.23 Å

Secondary structure (DSSP, 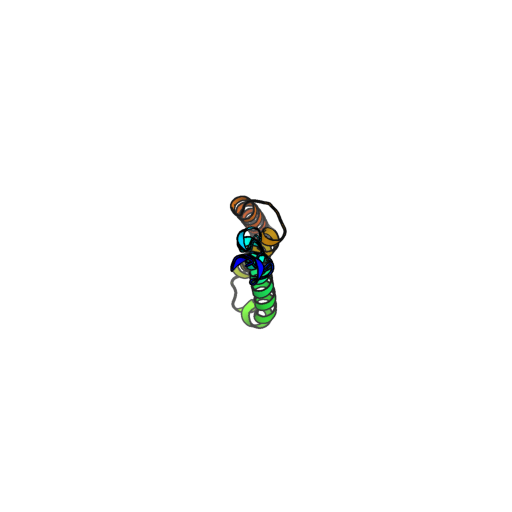8-state):
---HHHHS---------TTTS-HHHHHHHHHHHHHHHHHHHHHHHHGGGS-HHHHHHTTHHHHHHHHHHHSSS-HHHHHHHHHHHHHHHHHHHHH-

pLDDT: mean 83.29, std 13.54, range [51.66, 97.69]